Protein AF-A0A3A9USC2-F1 (afdb_monomer_lite)

Radius of gyration: 17.49 Å; chains: 1; bounding box: 39×26×47 Å

Structure (mmCIF, N/CA/C/O backbone):
data_AF-A0A3A9USC2-F1
#
_entry.id   AF-A0A3A9USC2-F1
#
loop_
_atom_site.group_PDB
_atom_site.id
_atom_site.type_symbol
_atom_site.label_atom_id
_atom_site.label_alt_id
_atom_site.label_comp_id
_atom_site.label_asym_id
_atom_site.label_entity_id
_atom_site.label_seq_id
_atom_site.pdbx_PDB_ins_code
_atom_site.Cartn_x
_atom_site.Cartn_y
_atom_site.Cartn_z
_atom_site.occupancy
_atom_site.B_iso_or_equiv
_atom_site.auth_seq_id
_atom_site.auth_comp_id
_atom_site.auth_asym_id
_atom_site.auth_atom_id
_atom_site.pdbx_PDB_model_num
ATOM 1 N N . MET A 1 1 ? -4.324 4.266 21.507 1.00 54.81 1 MET A N 1
ATOM 2 C CA . MET A 1 1 ? -5.109 3.180 20.879 1.00 54.81 1 MET A CA 1
ATOM 3 C C . MET A 1 1 ? -4.476 1.851 21.225 1.00 54.81 1 MET A C 1
ATOM 5 O O . MET A 1 1 ? -3.254 1.760 21.148 1.00 54.81 1 MET A O 1
ATOM 9 N N . LYS A 1 2 ? -5.272 0.848 21.622 1.00 59.47 2 LYS A N 1
ATOM 10 C CA . LYS A 1 2 ? -4.756 -0.523 21.727 1.00 59.47 2 LYS A CA 1
ATOM 11 C C . LYS A 1 2 ? -4.194 -0.922 20.358 1.00 59.47 2 LYS A C 1
ATOM 13 O O . LYS A 1 2 ? -4.846 -0.697 19.345 1.00 59.47 2 LYS A O 1
ATOM 18 N N . ASN A 1 3 ? -2.973 -1.447 20.366 1.00 80.06 3 ASN A N 1
ATOM 19 C CA . ASN A 1 3 ? -2.292 -2.069 19.232 1.00 80.06 3 ASN A CA 1
ATOM 20 C C . ASN A 1 3 ? -2.156 -1.189 17.977 1.00 80.06 3 ASN A C 1
ATOM 22 O O . ASN A 1 3 ? -2.593 -1.555 16.888 1.00 80.06 3 ASN A O 1
ATOM 26 N N . LYS A 1 4 ? -1.500 -0.030 18.115 1.00 84.50 4 LYS A N 1
ATOM 27 C CA . LYS A 1 4 ? -1.142 0.833 16.972 1.00 84.50 4 LYS A CA 1
ATOM 28 C C . LYS A 1 4 ? -0.421 0.057 15.859 1.00 84.50 4 LYS A C 1
ATOM 30 O O . LYS A 1 4 ? -0.662 0.318 14.687 1.00 84.50 4 LYS A O 1
ATOM 35 N N . GLU A 1 5 ? 0.428 -0.898 16.224 1.00 90.50 5 GLU A N 1
ATOM 36 C CA . GLU A 1 5 ? 1.169 -1.736 15.276 1.00 90.50 5 GLU A CA 1
ATOM 37 C C . GLU A 1 5 ? 0.251 -2.613 14.419 1.00 90.50 5 GLU A C 1
ATOM 39 O O . GLU A 1 5 ? 0.406 -2.613 13.203 1.00 90.50 5 GLU A O 1
ATOM 44 N N . ASP A 1 6 ? -0.762 -3.259 15.011 1.00 93.00 6 ASP A N 1
ATOM 45 C CA . ASP A 1 6 ? -1.746 -4.057 14.261 1.00 93.00 6 ASP A CA 1
ATOM 46 C C . ASP A 1 6 ? -2.528 -3.186 13.255 1.00 93.00 6 ASP A C 1
ATOM 48 O O . ASP A 1 6 ? -2.905 -3.646 12.179 1.00 93.00 6 ASP A O 1
ATOM 52 N N . ILE A 1 7 ? -2.770 -1.911 13.577 1.00 93.62 7 ILE A N 1
ATOM 53 C CA . ILE A 1 7 ? -3.457 -0.982 12.667 1.00 93.62 7 ILE A CA 1
ATOM 54 C C . ILE A 1 7 ? -2.532 -0.525 11.543 1.00 93.62 7 ILE A C 1
ATOM 56 O O . ILE A 1 7 ? -2.968 -0.453 10.399 1.00 93.62 7 ILE A O 1
ATOM 60 N N . ILE A 1 8 ? -1.260 -0.250 11.834 1.00 94.88 8 ILE A N 1
ATOM 61 C CA . ILE A 1 8 ? -0.264 0.050 10.796 1.00 94.88 8 ILE A CA 1
ATOM 62 C C . ILE A 1 8 ? -0.121 -1.146 9.847 1.00 94.88 8 ILE A C 1
ATOM 64 O O . ILE A 1 8 ? -0.112 -0.960 8.632 1.00 94.88 8 ILE A O 1
ATOM 68 N N . GLU A 1 9 ? -0.075 -2.369 10.378 1.00 94.06 9 GLU A N 1
ATOM 69 C CA . GLU A 1 9 ? -0.063 -3.589 9.568 1.00 94.06 9 GLU A CA 1
ATOM 70 C C . GLU A 1 9 ? -1.320 -3.672 8.692 1.00 94.06 9 GLU A C 1
ATOM 72 O O . GLU A 1 9 ? -1.213 -3.803 7.471 1.00 94.06 9 GLU A O 1
ATOM 77 N N . TYR A 1 10 ? -2.506 -3.493 9.279 1.00 95.69 10 TYR A N 1
ATOM 78 C CA . TYR A 1 10 ? -3.772 -3.487 8.548 1.00 95.69 10 TYR A CA 1
ATOM 79 C C . TYR A 1 10 ? -3.782 -2.451 7.412 1.00 95.69 10 TYR A C 1
ATOM 81 O O . TYR A 1 10 ? -4.149 -2.770 6.280 1.00 95.69 10 TYR A O 1
ATOM 89 N N . ILE A 1 11 ? -3.330 -1.223 7.686 1.00 96.69 11 ILE A N 1
ATOM 90 C CA . ILE A 1 11 ? -3.238 -0.139 6.700 1.00 96.69 11 ILE A CA 1
ATOM 91 C C . ILE A 1 11 ? -2.280 -0.512 5.568 1.00 96.69 11 ILE A C 1
ATOM 93 O O . ILE A 1 11 ? -2.590 -0.267 4.402 1.00 96.69 11 ILE A O 1
ATOM 97 N N . SER A 1 12 ? -1.140 -1.127 5.892 1.00 95.38 12 SER A N 1
ATOM 98 C CA . SER A 1 12 ? -0.136 -1.507 4.895 1.00 95.38 12 SER A CA 1
ATOM 99 C C . SER A 1 12 ? -0.654 -2.519 3.870 1.00 95.38 12 SER A C 1
ATOM 101 O O . SER A 1 12 ? -0.176 -2.540 2.736 1.00 95.38 12 SER A O 1
ATOM 103 N N . ILE A 1 13 ? -1.658 -3.313 4.255 1.00 94.44 13 ILE A N 1
ATOM 104 C CA . ILE A 1 13 ? -2.250 -4.366 3.429 1.00 94.44 13 ILE A CA 1
ATOM 105 C C . ILE A 1 13 ? -3.503 -3.858 2.707 1.00 94.44 13 ILE A C 1
ATOM 107 O O . ILE A 1 13 ? -3.639 -4.050 1.500 1.00 94.44 13 ILE A O 1
ATOM 111 N N . TYR A 1 14 ? -4.425 -3.213 3.428 1.00 96.19 14 TYR A N 1
ATOM 112 C CA . TYR A 1 14 ? -5.781 -2.947 2.930 1.00 96.19 14 TYR A CA 1
ATOM 113 C C . TYR A 1 14 ? -6.048 -1.488 2.553 1.00 96.19 14 TYR A C 1
ATOM 115 O O . TYR A 1 14 ? -7.061 -1.203 1.919 1.00 96.19 14 TYR A O 1
ATOM 123 N N . CYS A 1 15 ? -5.159 -0.560 2.910 1.00 96.00 15 CYS A N 1
ATOM 124 C CA . CYS A 1 15 ? -5.372 0.876 2.714 1.00 96.00 15 CYS A CA 1
ATOM 125 C C . CYS A 1 15 ? -4.343 1.503 1.762 1.00 96.00 15 CYS A C 1
ATOM 127 O O . CYS A 1 15 ? -4.109 2.709 1.806 1.00 96.00 15 CYS A O 1
ATOM 129 N N . THR A 1 16 ? -3.750 0.716 0.858 1.00 93.56 16 THR A N 1
ATOM 130 C CA . THR A 1 16 ? -2.749 1.203 -0.113 1.00 93.56 16 THR A CA 1
ATOM 131 C C . THR A 1 16 ? -3.307 2.240 -1.098 1.00 93.56 16 THR A C 1
ATOM 133 O O . THR A 1 16 ? -2.541 2.978 -1.712 1.00 93.56 16 THR A O 1
ATOM 136 N N . ALA A 1 17 ? -4.634 2.372 -1.211 1.00 95.50 17 ALA A N 1
ATOM 137 C CA . ALA A 1 17 ? -5.284 3.448 -1.962 1.00 95.50 17 ALA A CA 1
ATOM 138 C C . ALA A 1 17 ? -4.920 4.857 -1.446 1.00 95.50 17 ALA A C 1
ATOM 140 O O . ALA A 1 17 ? -4.869 5.793 -2.242 1.00 95.50 17 ALA A O 1
ATOM 141 N N . PHE A 1 18 ? -4.608 4.987 -0.150 1.00 97.31 18 PHE A N 1
ATOM 142 C CA . PHE A 1 18 ? -4.182 6.237 0.493 1.00 97.31 18 PHE A CA 1
ATOM 143 C C . PHE A 1 18 ? -2.682 6.522 0.342 1.00 97.31 18 PHE A C 1
ATOM 145 O O . PHE A 1 18 ? -2.180 7.523 0.861 1.00 97.31 18 PHE A O 1
ATOM 152 N N . TYR A 1 19 ? -1.932 5.654 -0.343 1.00 97.44 19 TYR A N 1
ATOM 153 C CA . TYR A 1 19 ? -0.535 5.941 -0.653 1.00 97.44 19 TYR A CA 1
ATOM 154 C C . TYR A 1 19 ? -0.456 7.135 -1.607 1.00 97.44 19 TYR A C 1
ATOM 156 O O . TYR A 1 19 ? -1.271 7.272 -2.523 1.00 97.44 19 TYR A O 1
ATOM 164 N N . ASN A 1 20 ? 0.528 8.005 -1.402 1.00 97.44 20 ASN A N 1
ATOM 165 C CA . ASN A 1 20 ? 0.762 9.121 -2.312 1.00 97.44 20 ASN A CA 1
ATOM 166 C C . ASN A 1 20 ? 1.370 8.622 -3.638 1.00 97.44 20 ASN A C 1
ATOM 168 O O . ASN A 1 20 ? 1.730 7.451 -3.788 1.00 97.44 20 ASN A O 1
ATOM 172 N N . GLU A 1 21 ? 1.488 9.503 -4.628 1.00 97.62 21 GLU A N 1
ATOM 173 C CA . GLU A 1 21 ? 1.939 9.099 -5.964 1.00 97.62 21 GLU A CA 1
ATOM 174 C C . GLU A 1 21 ? 3.378 8.562 -5.991 1.00 97.62 21 GLU A C 1
ATOM 176 O O . GLU A 1 21 ? 3.667 7.618 -6.735 1.00 97.62 21 GLU A O 1
ATOM 181 N N . VAL A 1 22 ? 4.265 9.084 -5.136 1.00 98.06 22 VAL A N 1
ATOM 182 C CA . VAL A 1 22 ? 5.652 8.606 -5.023 1.00 98.06 22 VAL A CA 1
ATOM 183 C C . VAL A 1 22 ? 5.689 7.215 -4.386 1.00 98.06 22 VAL A C 1
ATOM 185 O O . VAL A 1 22 ? 6.367 6.322 -4.893 1.00 98.06 22 VAL A O 1
ATOM 188 N N . GLU A 1 23 ? 4.902 6.979 -3.337 1.00 98.19 23 GLU A N 1
ATOM 189 C CA . GLU A 1 23 ? 4.750 5.670 -2.692 1.00 98.19 23 GLU A CA 1
ATOM 190 C C . GLU A 1 23 ? 4.132 4.637 -3.644 1.00 98.19 23 GLU A C 1
ATOM 192 O O . GLU A 1 23 ? 4.626 3.513 -3.754 1.00 98.19 23 GLU A O 1
ATOM 197 N N . LYS A 1 24 ? 3.097 5.011 -4.409 1.00 97.50 24 LYS A N 1
ATOM 198 C CA . LYS A 1 24 ? 2.519 4.145 -5.449 1.00 97.50 24 LYS A CA 1
ATOM 199 C C . LYS A 1 24 ? 3.554 3.796 -6.520 1.00 97.50 24 LYS A C 1
ATOM 201 O O . LYS A 1 24 ? 3.622 2.646 -6.957 1.00 97.50 24 LYS A O 1
ATOM 206 N N . LYS A 1 25 ? 4.378 4.762 -6.940 1.00 98.12 25 LYS A N 1
ATOM 207 C CA . LYS A 1 25 ? 5.474 4.545 -7.898 1.00 98.12 25 LYS A CA 1
ATOM 208 C C . LYS A 1 25 ? 6.566 3.644 -7.315 1.00 98.12 25 LYS A C 1
ATOM 210 O O . LYS A 1 25 ? 7.052 2.772 -8.030 1.00 98.12 25 LYS A O 1
ATOM 215 N N . ALA A 1 26 ? 6.885 3.771 -6.028 1.00 98.38 26 ALA A N 1
ATOM 216 C CA . ALA A 1 26 ? 7.793 2.867 -5.324 1.00 98.38 26 ALA A CA 1
ATOM 217 C C . ALA A 1 26 ? 7.263 1.434 -5.258 1.00 98.38 26 ALA A C 1
ATOM 219 O O . ALA A 1 26 ? 7.994 0.497 -5.574 1.00 98.38 26 ALA A O 1
ATOM 220 N N . MET A 1 27 ? 5.978 1.253 -4.961 1.00 97.06 27 MET A N 1
ATOM 221 C CA . MET A 1 27 ? 5.355 -0.069 -4.980 1.00 97.06 27 MET A CA 1
ATOM 222 C C . MET A 1 27 ? 5.420 -0.706 -6.379 1.00 97.06 27 MET A C 1
ATOM 224 O O . MET A 1 27 ? 5.792 -1.874 -6.504 1.00 97.06 27 MET A O 1
ATOM 228 N N . ARG A 1 28 ? 5.128 0.060 -7.441 1.00 97.56 28 ARG A N 1
ATOM 229 C CA . ARG A 1 28 ? 5.258 -0.409 -8.834 1.00 97.56 28 ARG A CA 1
ATOM 230 C C . ARG A 1 28 ? 6.700 -0.757 -9.201 1.00 97.56 28 ARG A C 1
ATOM 232 O O . ARG A 1 28 ? 6.930 -1.838 -9.736 1.00 97.56 28 ARG A O 1
ATOM 239 N N . HIS A 1 29 ? 7.664 0.097 -8.852 1.00 98.44 29 HIS A N 1
ATOM 240 C CA . HIS A 1 29 ? 9.085 -0.179 -9.073 1.00 98.44 29 HIS A CA 1
ATOM 241 C C . HIS A 1 29 ? 9.511 -1.470 -8.370 1.00 98.44 29 HIS A C 1
ATOM 243 O O . HIS A 1 29 ? 10.132 -2.325 -8.996 1.00 98.44 29 HIS A O 1
ATOM 249 N N . HIS A 1 30 ? 9.129 -1.664 -7.104 1.00 98.00 30 HIS A N 1
ATOM 250 C CA . HIS A 1 30 ? 9.438 -2.901 -6.394 1.00 98.00 30 HIS A CA 1
ATOM 251 C C . HIS A 1 30 ? 8.865 -4.122 -7.124 1.00 98.00 30 HIS A C 1
ATOM 253 O O . HIS A 1 30 ? 9.597 -5.074 -7.384 1.00 98.00 30 HIS A O 1
ATOM 259 N N . VAL A 1 31 ? 7.588 -4.077 -7.524 1.00 97.12 31 VAL A N 1
ATOM 260 C CA . VAL A 1 31 ? 6.955 -5.149 -8.307 1.00 97.12 31 VAL A CA 1
ATOM 261 C C . VAL A 1 31 ? 7.712 -5.417 -9.609 1.00 97.12 31 VAL A C 1
ATOM 263 O O . VAL A 1 31 ? 7.934 -6.583 -9.935 1.00 97.12 31 VAL A O 1
ATOM 266 N N . ALA A 1 32 ? 8.164 -4.380 -10.316 1.00 98.06 32 ALA A N 1
ATOM 267 C CA . ALA A 1 32 ? 8.976 -4.541 -11.516 1.00 98.06 32 ALA A CA 1
ATOM 268 C C . ALA A 1 32 ? 10.276 -5.302 -11.232 1.00 98.06 32 ALA A C 1
ATOM 270 O O . ALA A 1 32 ? 10.589 -6.265 -11.933 1.00 98.06 32 ALA A O 1
ATOM 271 N N . GLN A 1 33 ? 10.984 -4.935 -10.164 1.00 98.12 33 GLN A N 1
ATOM 272 C CA . GLN A 1 33 ? 12.234 -5.580 -9.764 1.00 98.12 33 GLN A CA 1
ATOM 273 C C . GLN A 1 33 ? 12.044 -7.051 -9.362 1.00 98.12 33 GLN A C 1
ATOM 275 O O . GLN A 1 33 ? 12.819 -7.903 -9.784 1.00 98.12 33 GLN A O 1
ATOM 280 N N . VAL A 1 34 ? 11.009 -7.382 -8.579 1.00 97.62 34 VAL A N 1
ATOM 281 C CA . VAL A 1 34 ? 10.837 -8.757 -8.070 1.00 97.62 34 VAL A CA 1
ATOM 282 C C . VAL A 1 34 ? 10.038 -9.680 -8.988 1.00 97.62 34 VAL A C 1
ATOM 284 O O . VAL A 1 34 ? 10.316 -10.876 -9.032 1.00 97.62 34 VAL A O 1
ATOM 287 N N . LYS A 1 35 ? 9.033 -9.169 -9.709 1.00 96.25 35 LYS A N 1
ATOM 288 C CA . LYS A 1 35 ? 8.122 -10.000 -10.516 1.00 96.25 35 LYS A CA 1
ATOM 289 C C . LYS A 1 35 ? 8.429 -9.960 -12.005 1.00 96.25 35 LYS A C 1
ATOM 291 O O . LYS A 1 35 ? 8.158 -10.949 -12.681 1.00 96.25 35 LYS A O 1
ATOM 296 N N . PHE A 1 36 ? 8.941 -8.844 -12.526 1.00 97.56 36 PHE A N 1
ATOM 297 C CA . PHE A 1 36 ? 9.056 -8.645 -13.974 1.00 97.56 36 PHE A CA 1
ATOM 298 C C . PHE A 1 36 ? 10.483 -8.847 -14.476 1.00 97.56 36 PHE A C 1
ATOM 300 O O . PHE A 1 36 ? 10.683 -9.571 -15.451 1.00 97.56 36 PHE A O 1
ATOM 307 N N . LEU A 1 37 ? 11.472 -8.290 -13.772 1.00 97.44 37 LEU A N 1
ATOM 308 C CA . LEU A 1 37 ? 12.887 -8.384 -14.130 1.00 97.44 37 LEU A CA 1
ATOM 309 C C . LEU A 1 37 ? 13.358 -9.818 -14.438 1.00 97.44 37 LEU A C 1
ATOM 311 O O . LEU A 1 37 ? 13.996 -9.993 -15.475 1.00 97.44 37 LEU A O 1
ATOM 315 N N . PRO A 1 38 ? 13.002 -10.864 -13.656 1.00 97.75 38 PRO A N 1
ATOM 316 C CA . PRO A 1 38 ? 13.474 -12.228 -13.927 1.00 97.75 38 PRO A CA 1
ATOM 317 C C . PRO A 1 38 ? 13.038 -12.803 -15.285 1.00 97.75 38 PRO A C 1
ATOM 319 O O . PRO A 1 38 ? 13.627 -13.772 -15.765 1.00 97.75 38 PRO A O 1
ATOM 322 N N . TYR A 1 39 ? 12.004 -12.226 -15.905 1.00 96.50 39 TYR A N 1
ATOM 323 C CA . TYR A 1 39 ? 11.450 -12.676 -17.184 1.00 96.50 39 TYR A CA 1
ATOM 324 C C . TYR A 1 39 ? 11.514 -11.602 -18.273 1.00 96.50 39 TYR A C 1
ATOM 326 O O . TYR A 1 39 ? 11.005 -11.842 -19.371 1.00 96.50 39 TYR A O 1
ATOM 334 N N . LYS A 1 40 ? 12.126 -10.441 -17.989 1.00 93.75 40 LYS A N 1
ATOM 335 C CA . LYS A 1 40 ? 12.143 -9.273 -18.878 1.00 93.75 40 LYS A CA 1
ATOM 336 C C . LYS A 1 40 ? 12.618 -9.636 -20.285 1.00 93.75 40 LYS A C 1
ATOM 338 O O . LYS A 1 40 ? 12.008 -9.200 -21.249 1.00 93.75 40 LYS A O 1
ATOM 343 N N . ASP A 1 41 ? 13.635 -10.484 -20.399 1.00 94.75 41 ASP A N 1
ATOM 344 C CA . ASP A 1 41 ? 14.249 -10.833 -21.689 1.00 94.75 41 ASP A CA 1
ATOM 345 C C . ASP A 1 41 ? 13.648 -12.095 -22.334 1.00 94.75 41 ASP A C 1
ATOM 347 O O . ASP A 1 41 ? 14.093 -12.536 -23.389 1.00 94.75 41 ASP A O 1
ATOM 351 N N . ARG A 1 42 ? 12.652 -12.717 -21.687 1.00 95.94 42 ARG A N 1
ATOM 352 C CA . ARG A 1 42 ? 12.041 -13.985 -22.130 1.00 95.94 42 ARG A CA 1
ATOM 353 C C . ARG A 1 42 ? 10.590 -13.829 -22.566 1.00 95.94 42 ARG A C 1
ATOM 355 O O . ARG A 1 42 ? 10.092 -14.646 -23.333 1.00 95.94 42 ARG A O 1
ATOM 362 N N . VAL A 1 43 ? 9.896 -12.826 -22.033 1.00 97.19 43 VAL A N 1
ATOM 363 C CA . VAL A 1 43 ? 8.466 -12.608 -22.252 1.00 97.19 43 VAL A CA 1
ATOM 364 C C . VAL A 1 43 ? 8.244 -11.138 -22.577 1.00 97.19 43 VAL A C 1
ATOM 366 O O . VAL A 1 43 ? 8.363 -10.296 -21.694 1.00 97.19 43 VAL A O 1
ATOM 369 N N . GLU A 1 44 ? 7.840 -10.839 -23.812 1.00 97.44 44 GLU A N 1
ATOM 370 C CA . GLU A 1 44 ? 7.620 -9.467 -24.309 1.00 97.44 44 GLU A CA 1
ATOM 371 C C . GLU A 1 44 ? 6.682 -8.650 -23.406 1.00 97.44 44 GLU A C 1
ATOM 373 O O . GLU A 1 44 ? 6.978 -7.518 -23.027 1.00 97.44 44 GLU A O 1
ATOM 378 N N . LYS A 1 45 ? 5.571 -9.255 -22.961 1.00 96.75 45 LYS A N 1
ATOM 379 C CA . LYS A 1 45 ? 4.648 -8.611 -22.008 1.00 96.75 45 LYS A CA 1
ATOM 380 C C . LYS A 1 45 ? 5.344 -8.205 -20.707 1.00 96.75 45 LYS A C 1
ATOM 382 O O . LYS A 1 45 ? 4.965 -7.205 -20.101 1.00 96.75 45 LYS A O 1
ATOM 387 N N . MET A 1 46 ? 6.345 -8.973 -20.279 1.00 96.94 46 MET A N 1
ATOM 388 C CA . MET A 1 46 ? 7.120 -8.676 -19.082 1.00 96.94 46 MET A CA 1
ATOM 389 C C . MET A 1 46 ? 8.185 -7.609 -19.331 1.00 96.94 46 MET A C 1
ATO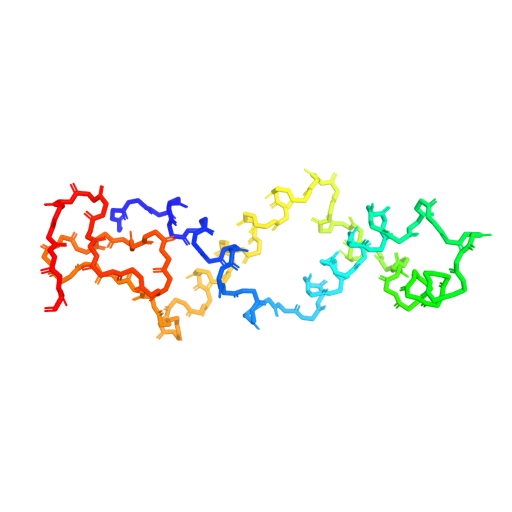M 391 O O . MET A 1 46 ? 8.422 -6.795 -18.444 1.00 96.94 46 MET A O 1
ATOM 395 N N . THR A 1 47 ? 8.762 -7.553 -20.535 1.00 97.56 47 THR A N 1
ATOM 396 C CA . THR A 1 47 ? 9.601 -6.432 -20.984 1.00 97.56 47 THR A CA 1
ATOM 397 C C . THR A 1 47 ? 8.839 -5.116 -20.866 1.00 97.56 47 THR A C 1
ATOM 399 O O . THR A 1 47 ? 9.281 -4.210 -20.161 1.00 97.56 47 THR A O 1
ATOM 402 N N . ILE A 1 48 ? 7.642 -5.061 -21.460 1.00 97.69 48 ILE A N 1
ATOM 403 C CA . ILE A 1 48 ? 6.774 -3.877 -21.464 1.00 97.69 48 ILE A CA 1
ATOM 404 C C . ILE A 1 48 ? 6.387 -3.481 -20.033 1.00 97.69 48 ILE A C 1
ATOM 406 O O . ILE A 1 48 ? 6.478 -2.311 -19.659 1.00 97.69 48 ILE A O 1
ATOM 410 N N . ALA A 1 49 ? 5.968 -4.449 -19.209 1.00 97.44 49 ALA A N 1
ATOM 411 C CA . ALA A 1 49 ? 5.592 -4.185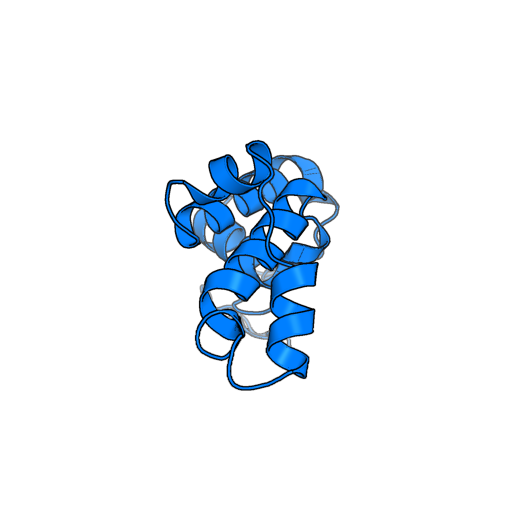 -17.822 1.00 97.44 49 ALA A CA 1
ATOM 412 C C . ALA A 1 49 ? 6.778 -3.678 -16.985 1.00 97.44 49 ALA A C 1
ATOM 414 O O . ALA A 1 49 ? 6.621 -2.729 -16.217 1.00 97.44 49 ALA A O 1
ATOM 415 N N . TYR A 1 50 ? 7.965 -4.272 -17.154 1.00 98.19 50 TYR A N 1
ATOM 416 C CA . TYR A 1 50 ? 9.177 -3.823 -16.476 1.00 98.19 50 TYR A CA 1
ATOM 417 C C . TYR A 1 50 ? 9.539 -2.393 -16.871 1.00 98.19 50 TYR A C 1
ATOM 419 O O . TYR A 1 50 ? 9.793 -1.576 -15.998 1.00 98.19 50 TYR A O 1
ATOM 427 N N . GLU A 1 51 ? 9.543 -2.065 -18.161 1.00 97.12 51 GLU A N 1
ATOM 428 C CA . GLU A 1 51 ? 9.936 -0.734 -18.639 1.00 97.12 51 GLU A CA 1
ATOM 429 C C . GLU A 1 51 ? 8.963 0.361 -18.211 1.00 97.12 51 GLU A C 1
ATOM 431 O O . GLU A 1 51 ? 9.390 1.468 -17.892 1.00 97.12 51 GLU A O 1
ATOM 436 N N . ARG A 1 52 ? 7.669 0.040 -18.124 1.00 96.94 52 ARG A N 1
ATOM 437 C CA . ARG A 1 52 ? 6.654 0.957 -17.599 1.00 96.94 52 ARG A CA 1
ATOM 438 C C . ARG A 1 52 ? 6.829 1.237 -16.104 1.00 96.94 52 ARG A C 1
ATOM 440 O O . ARG A 1 52 ? 6.679 2.378 -15.673 1.00 96.94 52 ARG A O 1
ATOM 447 N N . ASP A 1 53 ? 7.073 0.195 -15.311 1.00 97.62 53 ASP A N 1
ATOM 448 C CA . ASP A 1 53 ? 6.976 0.276 -13.849 1.00 97.62 53 ASP A CA 1
ATOM 449 C C . ASP A 1 53 ? 8.342 0.467 -13.161 1.00 97.62 53 ASP A C 1
ATOM 451 O O . ASP A 1 53 ? 8.399 0.927 -12.017 1.00 97.62 53 ASP A O 1
ATOM 455 N N . ASN A 1 54 ? 9.454 0.182 -13.847 1.00 97.62 54 ASN A N 1
ATOM 456 C CA . ASN A 1 54 ? 10.802 0.412 -13.340 1.00 97.62 54 ASN A CA 1
ATOM 457 C C . ASN A 1 54 ? 11.149 1.909 -13.307 1.00 97.62 54 ASN A C 1
ATOM 459 O O . ASN A 1 54 ? 11.375 2.548 -14.329 1.00 97.62 54 ASN A O 1
ATOM 463 N N . SER A 1 55 ? 11.254 2.456 -12.100 1.00 97.31 55 SER A N 1
ATOM 464 C CA . SER A 1 55 ? 11.675 3.841 -11.864 1.00 97.31 55 SER A CA 1
ATOM 465 C C . SER A 1 55 ? 13.190 4.015 -11.660 1.00 97.31 55 SER A C 1
ATOM 467 O O . SER A 1 55 ? 13.787 3.263 -10.896 1.00 97.31 55 SER A O 1
ATOM 469 N N . SER A 1 56 ? 13.768 5.077 -12.236 1.00 97.12 56 SER A N 1
ATOM 470 C CA . SER A 1 56 ? 15.118 5.598 -11.912 1.00 97.12 56 SER A CA 1
ATOM 471 C C . SER A 1 56 ? 15.088 6.862 -11.035 1.00 97.12 56 SER A C 1
ATOM 473 O O . SER A 1 56 ? 16.107 7.513 -10.826 1.00 97.12 56 SER A O 1
ATOM 475 N N . ASP A 1 57 ? 13.904 7.242 -10.559 1.00 97.81 57 ASP A N 1
ATOM 476 C CA . ASP A 1 57 ? 13.665 8.428 -9.734 1.00 97.81 57 ASP A CA 1
ATOM 477 C C . ASP A 1 57 ? 14.311 8.292 -8.336 1.00 97.81 57 ASP A C 1
ATOM 479 O O . ASP A 1 57 ? 13.967 7.353 -7.608 1.00 97.81 57 ASP A O 1
ATOM 483 N N . PRO A 1 58 ? 15.211 9.209 -7.926 1.00 98.00 58 PRO A N 1
ATOM 484 C CA . PRO A 1 58 ? 15.896 9.129 -6.638 1.00 98.00 58 PRO A CA 1
ATOM 485 C C . PRO A 1 58 ? 14.957 9.110 -5.430 1.00 98.00 58 PRO A C 1
ATOM 487 O O . PRO A 1 58 ? 15.271 8.455 -4.435 1.00 98.00 58 PRO A O 1
ATOM 490 N N . GLU A 1 59 ? 13.808 9.791 -5.491 1.00 97.81 59 GLU A N 1
ATOM 491 C CA . GLU A 1 59 ? 12.855 9.811 -4.376 1.00 97.81 59 GLU A CA 1
ATOM 492 C C . GLU A 1 59 ? 12.211 8.439 -4.188 1.00 97.81 59 GLU A C 1
ATOM 494 O O . GLU A 1 59 ? 12.142 7.922 -3.072 1.00 97.81 59 GLU A O 1
ATOM 499 N N . VAL A 1 60 ? 11.838 7.801 -5.298 1.00 98.25 60 VAL A N 1
ATOM 500 C CA . VAL A 1 60 ? 11.300 6.437 -5.311 1.00 98.25 60 VAL A CA 1
ATOM 501 C C . VAL A 1 60 ? 12.314 5.440 -4.756 1.00 98.25 60 VAL A C 1
ATOM 503 O O . VAL A 1 60 ? 11.979 4.631 -3.890 1.00 98.25 60 VAL A O 1
ATOM 506 N N . LEU A 1 61 ? 13.564 5.510 -5.218 1.00 98.19 61 LEU A N 1
ATOM 507 C CA . LEU A 1 61 ? 14.624 4.611 -4.757 1.00 98.19 61 LEU A CA 1
ATOM 508 C C . LEU A 1 61 ? 14.936 4.831 -3.269 1.00 98.19 61 LEU A C 1
ATOM 510 O O . LEU A 1 61 ? 15.139 3.871 -2.524 1.00 98.19 61 LEU A O 1
ATOM 514 N N . LYS A 1 62 ? 14.900 6.085 -2.800 1.00 98.31 62 LYS A N 1
ATOM 515 C CA . LYS A 1 62 ? 15.098 6.436 -1.388 1.00 98.31 62 LYS A CA 1
ATOM 516 C C . LYS A 1 62 ? 14.025 5.834 -0.481 1.00 98.31 62 LYS A C 1
ATOM 518 O O . LYS A 1 62 ? 14.368 5.423 0.627 1.00 98.31 62 LYS A O 1
ATOM 523 N N . LEU A 1 63 ? 12.767 5.754 -0.924 1.00 98.25 63 LEU A N 1
ATOM 524 C CA . LEU A 1 63 ? 11.691 5.116 -0.151 1.00 98.25 63 LEU A CA 1
ATOM 525 C C . LEU A 1 63 ? 11.935 3.616 0.070 1.00 98.25 63 LEU A C 1
ATOM 527 O O . LEU A 1 63 ? 11.555 3.080 1.107 1.00 98.25 63 LEU A O 1
ATOM 531 N N . LEU A 1 64 ? 12.605 2.949 -0.873 1.00 98.19 64 LEU A N 1
ATOM 532 C CA . LEU A 1 64 ? 12.864 1.506 -0.840 1.00 98.19 64 LEU A CA 1
ATOM 533 C C . LEU A 1 64 ? 14.236 1.134 -0.259 1.00 98.19 64 LEU A C 1
ATOM 535 O O . LEU A 1 64 ? 14.536 -0.052 -0.133 1.00 98.19 64 LEU A O 1
ATOM 539 N N . LYS A 1 65 ? 15.066 2.117 0.123 1.00 97.50 65 LYS A N 1
ATOM 540 C CA . LYS A 1 65 ? 16.467 1.909 0.544 1.00 97.50 65 LYS A CA 1
ATOM 541 C C . LYS A 1 65 ? 16.645 0.915 1.702 1.00 97.50 65 LYS A C 1
ATOM 543 O O . LYS A 1 65 ? 17.667 0.248 1.781 1.00 97.50 65 LYS A O 1
ATOM 548 N N . ASN A 1 66 ? 15.652 0.827 2.590 1.00 97.50 66 ASN A N 1
ATOM 549 C CA . ASN A 1 66 ? 15.657 -0.051 3.765 1.00 97.50 66 ASN A CA 1
ATOM 550 C C . ASN A 1 66 ? 14.841 -1.340 3.535 1.00 97.50 66 ASN A C 1
ATOM 552 O O . ASN A 1 66 ? 14.535 -2.062 4.480 1.00 97.50 66 ASN A O 1
ATOM 556 N N . GLY A 1 67 ? 14.459 -1.621 2.287 1.00 96.81 67 GLY A N 1
ATOM 557 C CA . GLY A 1 67 ? 13.634 -2.764 1.916 1.00 96.81 67 GLY A CA 1
ATOM 558 C C . GLY A 1 67 ? 12.128 -2.489 1.955 1.00 96.81 67 GLY A C 1
ATOM 559 O O . GLY A 1 67 ? 11.644 -1.491 2.492 1.00 96.81 67 GLY A O 1
ATOM 560 N N . ILE A 1 68 ? 11.373 -3.416 1.358 1.00 95.69 68 ILE A N 1
ATOM 561 C CA . ILE A 1 68 ? 9.931 -3.263 1.122 1.00 95.69 68 ILE A CA 1
ATOM 562 C C . ILE A 1 68 ? 9.097 -3.270 2.413 1.00 95.69 68 ILE A C 1
ATOM 564 O O . ILE A 1 68 ? 8.093 -2.571 2.504 1.00 95.69 68 ILE A O 1
ATOM 568 N N . GLN A 1 69 ? 9.525 -4.021 3.432 1.00 94.75 69 GLN A N 1
ATOM 569 C CA . GLN A 1 69 ? 8.825 -4.092 4.719 1.00 94.75 69 GLN A CA 1
ATOM 570 C C . GLN A 1 69 ? 8.857 -2.741 5.443 1.00 94.75 69 GLN A C 1
ATOM 572 O O . GLN A 1 69 ? 7.823 -2.240 5.883 1.00 94.75 69 GLN A O 1
ATOM 577 N N . GLU A 1 70 ? 10.035 -2.118 5.504 1.00 96.38 70 GLU A N 1
ATOM 578 C CA . GLU A 1 70 ? 10.217 -0.808 6.127 1.00 96.38 70 GLU A CA 1
ATOM 579 C C . GLU A 1 70 ? 9.500 0.292 5.330 1.00 96.38 70 GLU A C 1
ATOM 581 O O . GLU A 1 70 ? 8.892 1.187 5.915 1.00 96.38 70 GLU A O 1
ATOM 586 N N . PHE A 1 71 ? 9.483 0.195 3.995 1.00 97.62 71 PHE A N 1
ATOM 587 C CA . PHE A 1 71 ? 8.656 1.055 3.145 1.00 97.62 71 PHE A CA 1
ATOM 588 C C . PHE A 1 71 ? 7.171 0.980 3.528 1.00 97.62 71 PHE A C 1
ATOM 590 O O . PHE A 1 71 ? 6.562 2.011 3.816 1.00 97.62 71 PHE A O 1
ATOM 597 N N . HIS A 1 72 ? 6.597 -0.226 3.582 1.00 96.19 72 HIS A N 1
ATOM 598 C CA . HIS A 1 72 ? 5.184 -0.418 3.911 1.00 96.19 72 HIS A CA 1
ATOM 599 C C . HIS A 1 72 ? 4.836 0.112 5.299 1.00 96.19 72 HIS A C 1
ATOM 601 O O . HIS A 1 72 ? 3.813 0.777 5.458 1.00 96.19 72 HIS A O 1
ATOM 607 N N . LYS A 1 73 ? 5.703 -0.131 6.287 1.00 95.88 73 LYS A N 1
ATOM 608 C CA . LYS A 1 73 ? 5.538 0.383 7.649 1.00 95.88 73 LYS A CA 1
ATOM 609 C C . LYS A 1 73 ? 5.522 1.911 7.678 1.00 95.88 73 LYS A C 1
ATOM 611 O O . LYS A 1 73 ? 4.642 2.492 8.308 1.00 95.88 73 LYS A O 1
ATOM 616 N N . ASN A 1 74 ? 6.455 2.560 6.982 1.00 97.38 74 ASN A N 1
ATOM 617 C CA . ASN A 1 74 ? 6.558 4.019 6.956 1.00 97.38 74 ASN A CA 1
ATOM 618 C C . ASN A 1 74 ? 5.392 4.671 6.201 1.00 97.38 74 ASN A C 1
ATOM 620 O O . ASN A 1 74 ? 4.780 5.603 6.723 1.00 97.38 74 ASN A O 1
ATOM 624 N N . ALA A 1 75 ? 5.024 4.139 5.033 1.00 98.00 75 ALA A N 1
ATOM 625 C CA . ALA A 1 75 ? 3.867 4.613 4.274 1.00 98.00 75 ALA A CA 1
ATOM 626 C C . ALA A 1 75 ? 2.562 4.419 5.066 1.00 98.00 75 ALA A C 1
ATOM 628 O O . ALA A 1 75 ? 1.740 5.328 5.161 1.00 98.00 75 ALA A O 1
ATOM 629 N N . ALA A 1 76 ? 2.385 3.266 5.717 1.00 97.56 76 ALA A N 1
ATOM 630 C CA . ALA A 1 76 ? 1.217 3.014 6.554 1.00 97.56 76 ALA A CA 1
ATOM 631 C C . ALA A 1 76 ? 1.179 3.895 7.812 1.00 97.56 76 ALA A C 1
ATOM 633 O O . ALA A 1 76 ? 0.108 4.360 8.193 1.00 97.56 76 ALA A O 1
ATOM 634 N N . ALA A 1 77 ? 2.324 4.178 8.437 1.00 97.12 77 ALA A N 1
ATOM 635 C CA . ALA A 1 77 ? 2.402 5.117 9.553 1.00 97.12 77 ALA A CA 1
ATOM 636 C C . ALA A 1 77 ? 2.040 6.548 9.123 1.00 97.12 77 ALA A C 1
ATOM 638 O O . ALA A 1 77 ? 1.338 7.239 9.861 1.00 97.12 77 ALA A O 1
ATOM 639 N N . ARG A 1 78 ? 2.463 6.979 7.925 1.00 97.81 78 ARG A N 1
ATOM 640 C CA . ARG A 1 78 ? 2.034 8.254 7.332 1.00 97.81 78 ARG A CA 1
ATOM 641 C C . ARG A 1 78 ? 0.520 8.280 7.139 1.00 97.81 78 ARG A C 1
ATOM 643 O O . ARG A 1 78 ? -0.132 9.171 7.669 1.00 97.81 78 ARG A O 1
ATOM 650 N N . VAL A 1 79 ? -0.044 7.276 6.460 1.00 98.00 79 VAL A N 1
ATOM 651 C CA . VAL A 1 79 ? -1.498 7.161 6.242 1.00 98.00 79 VAL A CA 1
ATOM 652 C C . VAL A 1 79 ? -2.261 7.168 7.565 1.00 98.00 79 VAL A C 1
ATOM 654 O O . VAL A 1 79 ? -3.264 7.863 7.687 1.00 98.00 79 VAL A O 1
ATOM 657 N N . PHE A 1 80 ? -1.770 6.450 8.576 1.00 95.81 80 PHE A N 1
ATOM 658 C CA . PHE A 1 80 ? -2.349 6.479 9.913 1.00 95.81 80 PHE A CA 1
ATOM 659 C C . PHE A 1 80 ? -2.358 7.890 10.506 1.00 95.81 80 PHE A C 1
ATOM 661 O O . PHE A 1 80 ? -3.334 8.262 11.131 1.00 95.81 80 PHE A O 1
ATOM 668 N N . ASN A 1 81 ? -1.295 8.678 10.350 1.00 96.12 81 ASN A N 1
ATOM 669 C CA . ASN A 1 81 ? -1.237 10.015 10.943 1.00 96.12 81 ASN A CA 1
ATOM 670 C C . ASN A 1 81 ? -2.061 11.049 10.159 1.00 96.12 81 ASN A C 1
ATOM 672 O O . ASN A 1 81 ? -2.648 11.938 10.767 1.00 96.12 81 ASN A O 1
ATOM 676 N N . GLU A 1 82 ? -2.088 10.950 8.830 1.00 97.38 82 GLU A N 1
ATOM 677 C CA . GLU A 1 82 ? -2.673 11.970 7.948 1.00 97.38 82 GLU A CA 1
ATOM 678 C C . GLU A 1 82 ? -4.141 11.700 7.607 1.00 97.38 82 GLU A C 1
ATOM 680 O O . GLU A 1 82 ? -4.922 12.638 7.495 1.00 97.38 82 GLU A O 1
ATOM 685 N N . HIS A 1 83 ? -4.528 10.428 7.486 1.00 96.44 83 HIS A N 1
ATOM 686 C CA . HIS A 1 83 ? -5.826 10.025 6.943 1.00 96.44 83 HIS A CA 1
ATOM 687 C C . HIS A 1 83 ? -6.667 9.200 7.920 1.00 96.44 83 HIS A C 1
ATOM 689 O O . HIS A 1 83 ? -7.675 8.639 7.508 1.00 96.44 83 HIS A O 1
ATOM 695 N N . PHE A 1 84 ? -6.297 9.104 9.207 1.00 93.38 84 PHE A N 1
ATOM 696 C CA . PHE A 1 84 ? -6.956 8.200 10.168 1.00 93.38 84 PHE A CA 1
ATOM 697 C C . PHE A 1 84 ? -8.488 8.250 10.124 1.00 93.38 84 PHE A C 1
ATOM 699 O O . PHE A 1 84 ? -9.145 7.214 10.088 1.00 93.38 84 PHE A O 1
ATOM 706 N N . ASN A 1 85 ? -9.042 9.465 10.107 1.00 93.88 85 ASN A N 1
ATOM 707 C CA . ASN A 1 85 ? -10.483 9.709 10.167 1.00 93.88 85 ASN A CA 1
ATOM 708 C C . ASN A 1 85 ? -11.207 9.396 8.846 1.00 93.88 85 ASN A C 1
ATOM 710 O O . ASN A 1 85 ? -12.429 9.297 8.832 1.00 93.88 85 ASN A O 1
ATOM 714 N N . GLU A 1 86 ? -10.470 9.248 7.746 1.00 96.25 86 GLU A N 1
ATOM 715 C CA . GLU A 1 86 ? -10.993 8.874 6.428 1.00 96.25 86 GLU A CA 1
ATOM 716 C C . GLU A 1 86 ? -10.992 7.348 6.227 1.00 96.25 86 GLU A C 1
ATOM 718 O O . GLU A 1 86 ? -11.612 6.834 5.293 1.00 96.25 86 GLU A O 1
ATOM 723 N N . LEU A 1 87 ? -10.297 6.599 7.092 1.00 94.69 87 LEU A N 1
ATOM 724 C CA . LEU A 1 87 ? -10.173 5.151 6.971 1.00 94.69 87 LEU A CA 1
ATOM 725 C C . LEU A 1 87 ? -11.434 4.439 7.475 1.00 94.69 87 LEU A C 1
ATOM 727 O O . LEU A 1 87 ? -11.789 4.504 8.651 1.00 94.69 87 LEU A O 1
ATOM 731 N N . ALA A 1 88 ? -12.049 3.637 6.604 1.00 93.50 88 ALA A N 1
ATOM 732 C CA . ALA A 1 88 ? -13.103 2.695 6.976 1.00 93.50 88 ALA A CA 1
ATOM 733 C C . ALA A 1 88 ? -12.505 1.441 7.653 1.00 93.50 88 ALA A C 1
ATOM 735 O O . ALA A 1 88 ? -12.427 0.360 7.063 1.00 93.50 88 ALA A O 1
ATOM 736 N N . LEU A 1 89 ? -12.019 1.595 8.888 1.00 94.25 89 LEU A N 1
ATOM 737 C CA . LEU A 1 89 ? -11.414 0.508 9.660 1.00 94.25 89 LEU A CA 1
ATOM 738 C C . LEU A 1 89 ? -12.483 -0.415 10.259 1.00 94.25 89 LEU A C 1
ATOM 740 O O . LEU A 1 89 ? -13.345 0.025 11.019 1.00 94.25 89 LEU A O 1
ATOM 744 N N . ASN A 1 90 ? -12.382 -1.718 9.985 1.00 95.38 90 ASN A N 1
ATOM 745 C CA . ASN A 1 90 ? -13.225 -2.720 10.631 1.00 95.38 90 ASN A CA 1
ATOM 746 C C . ASN A 1 90 ? -12.729 -2.963 12.067 1.00 95.38 90 ASN A C 1
ATOM 748 O O . ASN A 1 90 ? -11.751 -3.682 12.285 1.00 95.38 90 ASN A O 1
ATOM 752 N N . THR A 1 91 ? -13.379 -2.327 13.042 1.00 94.38 91 THR A N 1
ATOM 753 C CA . THR A 1 91 ? -13.025 -2.411 14.465 1.00 94.38 91 THR A CA 1
ATOM 754 C C . THR A 1 91 ? -14.142 -3.061 15.273 1.00 94.38 91 THR A C 1
ATOM 756 O O . THR A 1 91 ? -15.326 -2.892 14.999 1.00 94.38 91 THR A O 1
ATOM 759 N N . CYS A 1 92 ? -13.757 -3.823 16.293 1.00 94.38 92 CYS A N 1
ATOM 760 C CA . CYS A 1 92 ? -14.695 -4.484 17.189 1.00 94.38 92 CYS A CA 1
ATOM 761 C C . CYS A 1 92 ? -15.447 -3.459 18.048 1.00 94.38 92 CYS A C 1
ATOM 763 O O . CYS A 1 92 ? -14.818 -2.728 18.813 1.00 94.38 92 CYS A O 1
ATOM 765 N N . SER A 1 93 ? -16.779 -3.473 18.010 1.00 92.88 93 SER A N 1
ATOM 766 C CA . SER A 1 93 ? -17.623 -2.592 18.833 1.00 92.88 93 SER A CA 1
ATOM 767 C C . SER A 1 93 ? -17.491 -2.850 20.340 1.00 92.88 93 SER A C 1
ATOM 769 O O . SER A 1 93 ? -17.673 -1.933 21.134 1.00 92.88 93 SER A O 1
ATOM 771 N N . ASN A 1 94 ? -17.131 -4.073 20.746 1.00 94.75 94 ASN A N 1
ATOM 772 C CA . ASN A 1 94 ? -16.981 -4.442 22.156 1.00 94.75 94 ASN A CA 1
ATOM 773 C C . ASN A 1 94 ? -15.626 -4.013 22.761 1.00 94.75 94 ASN A C 1
ATOM 775 O O . ASN A 1 94 ? -15.556 -3.624 23.921 1.00 94.75 94 ASN A O 1
ATOM 779 N N . CYS A 1 95 ? -14.521 -4.099 22.007 1.00 93.56 95 CYS A N 1
ATOM 780 C CA . CYS A 1 95 ? -13.175 -3.866 22.562 1.00 93.56 95 CYS A CA 1
ATOM 781 C C . CYS A 1 95 ? -12.316 -2.836 21.812 1.00 93.56 95 CYS A C 1
ATOM 783 O O . CYS A 1 95 ? -11.204 -2.539 22.258 1.00 93.56 95 CYS A O 1
ATOM 785 N N . GLY A 1 96 ? -12.789 -2.321 20.675 1.00 91.69 96 GLY A N 1
ATOM 786 C CA . GLY A 1 96 ? -12.079 -1.371 19.813 1.00 91.69 96 GLY A CA 1
ATOM 787 C C . GLY A 1 96 ? -10.905 -1.958 19.021 1.00 91.69 96 GLY A C 1
ATOM 788 O O . GLY A 1 96 ? -10.183 -1.215 18.363 1.00 91.69 96 GLY A O 1
ATOM 789 N N . GLY A 1 97 ? -10.665 -3.271 19.094 1.00 92.81 97 GLY A N 1
ATOM 790 C CA . GLY A 1 97 ? -9.570 -3.924 18.373 1.00 92.81 97 GLY A CA 1
ATOM 791 C C . GLY A 1 97 ? -9.833 -4.027 16.869 1.00 92.81 97 GL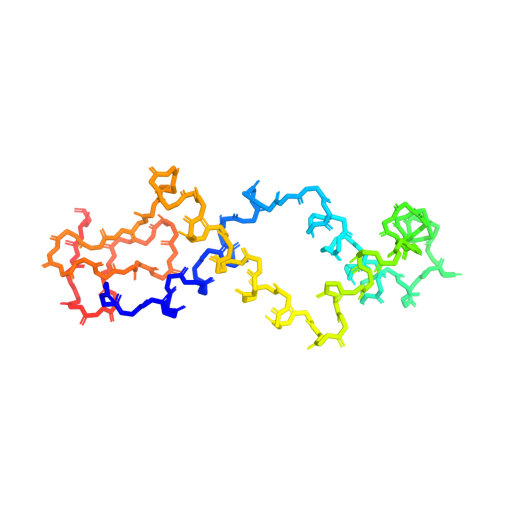Y A C 1
ATOM 792 O O . GLY A 1 97 ? -10.955 -4.330 16.462 1.00 92.81 97 GLY A O 1
ATOM 793 N N . ILE A 1 98 ? -8.797 -3.817 16.052 1.00 95.12 98 ILE A N 1
ATOM 794 C CA . ILE A 1 98 ? -8.863 -3.963 14.591 1.00 95.12 98 ILE A CA 1
ATOM 795 C C . ILE A 1 98 ? -9.071 -5.433 14.190 1.00 95.12 98 ILE A C 1
ATOM 797 O O . ILE A 1 98 ? -8.436 -6.346 14.728 1.00 95.12 98 ILE A O 1
ATOM 801 N N . ALA A 1 99 ? -9.985 -5.686 13.259 1.00 94.62 99 ALA A N 1
ATOM 802 C CA . ALA A 1 99 ? -10.226 -7.022 12.736 1.00 94.62 99 ALA A CA 1
ATOM 803 C C . ALA A 1 99 ? -9.059 -7.500 11.846 1.00 94.62 99 ALA A C 1
ATOM 805 O O . ALA A 1 99 ? -8.245 -6.709 11.375 1.00 94.62 99 ALA A O 1
ATOM 806 N N . ARG A 1 100 ? -8.956 -8.816 11.599 1.00 92.81 100 ARG A N 1
ATOM 807 C CA . ARG A 1 100 ? -7.890 -9.384 10.740 1.00 92.81 100 ARG A CA 1
ATOM 808 C C . ARG A 1 100 ? -7.979 -8.915 9.284 1.00 92.81 100 ARG A C 1
ATOM 810 O O . ARG A 1 100 ? -6.954 -8.816 8.616 1.00 92.81 100 ARG A O 1
ATOM 817 N N . THR A 1 101 ? -9.192 -8.686 8.793 1.00 95.19 101 THR A N 1
ATOM 818 C CA . THR A 1 101 ? -9.478 -8.280 7.414 1.00 95.19 101 THR A CA 1
ATOM 819 C C . THR A 1 101 ? -10.647 -7.286 7.402 1.00 95.19 101 THR A C 1
ATOM 821 O O . THR A 1 101 ? -11.426 -7.261 8.362 1.00 95.19 101 THR A O 1
ATOM 824 N N . PRO A 1 102 ? -10.838 -6.511 6.318 1.00 95.50 102 PRO A N 1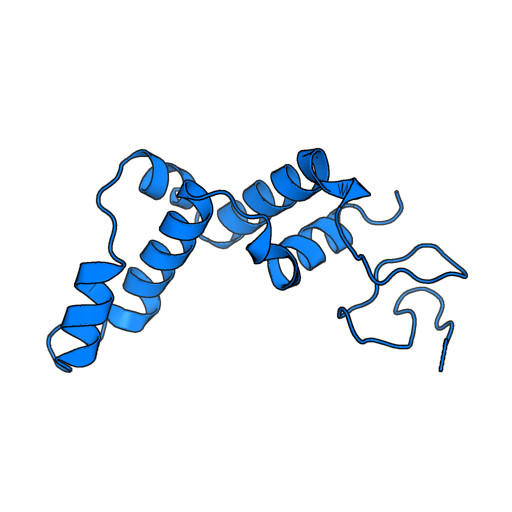
ATOM 825 C CA . PRO A 1 102 ? -11.970 -5.589 6.196 1.00 95.50 102 PRO A CA 1
ATOM 826 C C . PRO A 1 102 ? -13.345 -6.242 6.299 1.00 95.50 102 PRO A C 1
ATOM 828 O O . PRO A 1 102 ? -14.292 -5.597 6.728 1.00 95.50 102 PRO A O 1
ATOM 831 N N . THR A 1 103 ? -13.459 -7.525 5.964 1.00 95.38 103 THR A N 1
ATOM 832 C CA . THR A 1 103 ? -14.734 -8.254 5.914 1.00 95.38 103 THR A CA 1
ATOM 833 C C . THR A 1 103 ? -14.928 -9.243 7.065 1.00 95.38 103 THR A C 1
ATOM 835 O O . THR A 1 103 ? -15.948 -9.928 7.111 1.00 95.38 103 THR A O 1
ATOM 838 N N . ALA A 1 104 ? -13.973 -9.342 7.994 1.00 95.50 104 ALA A N 1
ATOM 839 C CA . ALA A 1 104 ? -14.078 -10.240 9.138 1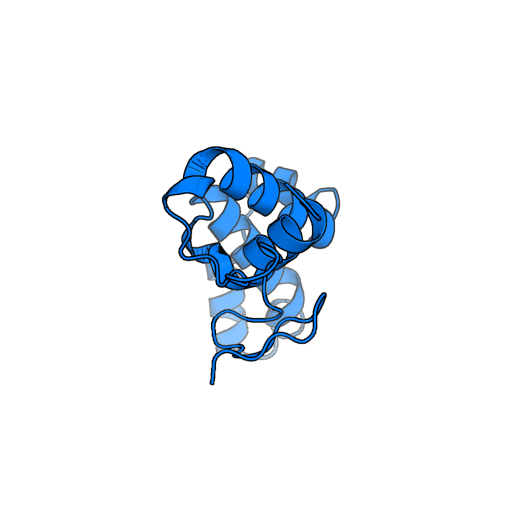.00 95.50 104 ALA A CA 1
ATOM 840 C C . ALA A 1 104 ? -15.267 -9.866 10.042 1.00 95.50 104 ALA A C 1
ATOM 842 O O . ALA A 1 104 ? -15.534 -8.686 10.275 1.00 95.50 104 ALA A O 1
ATOM 843 N N . LYS A 1 105 ? -15.955 -10.890 10.566 1.00 95.62 105 LYS A N 1
ATOM 844 C CA . LYS A 1 105 ? -17.127 -10.746 11.448 1.00 95.62 105 LYS A CA 1
ATOM 845 C C . LYS A 1 105 ? -16.885 -11.121 12.913 1.00 95.62 105 LYS A C 1
ATOM 847 O O . LYS A 1 105 ? -17.790 -11.043 13.730 1.00 95.62 105 LYS A O 1
ATOM 852 N N . GLN A 1 106 ? -15.653 -11.495 13.249 1.00 95.62 106 GLN A N 1
ATOM 853 C CA . GLN A 1 106 ? -15.273 -11.928 14.589 1.00 95.62 106 GLN A CA 1
ATOM 854 C C . GLN A 1 106 ? -14.000 -11.216 15.055 1.00 95.62 106 GLN A C 1
ATOM 856 O O . GLN A 1 106 ? -13.023 -11.067 14.312 1.00 95.62 106 GLN A O 1
ATOM 861 N N . CYS A 1 107 ? -13.989 -10.791 16.318 1.00 95.12 107 CYS A N 1
ATOM 862 C CA . CYS A 1 107 ? -12.852 -10.134 16.940 1.00 95.12 107 CYS A CA 1
ATOM 863 C C . CYS A 1 107 ? -11.747 -11.129 17.318 1.00 95.12 107 CYS A C 1
ATOM 865 O O . CYS A 1 107 ? -11.932 -11.978 18.186 1.00 95.12 107 CYS A O 1
ATOM 867 N N . ARG A 1 108 ? -10.532 -10.923 16.793 1.00 92.38 108 ARG A N 1
ATOM 868 C CA . ARG A 1 108 ? -9.334 -11.710 17.155 1.00 92.38 108 ARG A CA 1
ATOM 869 C C . ARG A 1 108 ? -8.826 -11.511 18.593 1.00 92.38 108 ARG A C 1
ATOM 871 O O . ARG A 1 108 ? -7.905 -12.215 18.990 1.00 92.38 108 ARG A O 1
ATOM 878 N N . TYR A 1 109 ? -9.343 -10.521 19.329 1.00 93.75 109 TYR A N 1
ATOM 879 C CA . TYR A 1 109 ? -8.864 -10.178 20.678 1.00 93.75 109 TYR A CA 1
ATOM 880 C C . TYR A 1 109 ? -9.827 -10.603 21.783 1.00 93.75 109 TYR A C 1
ATOM 882 O O . TYR A 1 109 ? -9.383 -11.136 22.790 1.00 93.75 109 TYR A O 1
ATOM 890 N N . CYS A 1 110 ? -11.129 -10.343 21.620 1.00 94.94 110 CYS A N 1
ATOM 891 C CA . CYS A 1 110 ? -12.136 -10.675 22.633 1.00 94.94 110 CYS A CA 1
ATOM 892 C C . CYS A 1 110 ? -13.132 -11.751 22.189 1.00 94.94 110 CYS A C 1
ATOM 894 O O . CYS A 1 110 ? -14.040 -12.066 22.948 1.00 94.94 110 CYS A O 1
ATOM 896 N N . GLY A 1 111 ? -13.009 -12.277 20.965 1.00 94.38 111 GLY A N 1
ATOM 897 C CA . GLY A 1 111 ? -13.914 -13.299 20.432 1.00 94.38 111 GLY A CA 1
ATOM 898 C C . GLY A 1 111 ? -15.328 -12.808 20.116 1.00 94.38 111 GLY A C 1
ATOM 899 O O . GLY A 1 111 ? -16.126 -13.604 19.639 1.00 94.38 111 GLY A O 1
ATOM 900 N N . TYR A 1 112 ? -15.643 -11.525 20.356 1.00 96.19 112 TYR A N 1
ATOM 901 C CA . TYR A 1 112 ? -16.952 -10.961 20.029 1.00 96.19 112 TYR A CA 1
ATOM 902 C C . TYR A 1 112 ? -17.267 -11.168 18.549 1.00 96.19 112 TYR A C 1
ATOM 904 O O . TYR A 1 112 ? -16.435 -10.881 17.685 1.00 96.19 112 TYR A O 1
ATOM 912 N N . ASP A 1 113 ? -18.464 -11.669 18.301 1.00 95.38 113 ASP A N 1
ATOM 913 C CA . ASP A 1 113 ? -18.979 -12.031 16.997 1.00 95.38 113 ASP A CA 1
ATOM 914 C C . ASP A 1 113 ? -20.142 -11.091 16.663 1.00 95.38 113 ASP A C 1
ATOM 916 O O . ASP A 1 113 ? -21.065 -10.941 17.465 1.00 95.38 113 ASP A O 1
ATOM 920 N N . TRP A 1 114 ? -20.053 -10.412 15.520 1.00 93.62 114 TRP A N 1
ATOM 921 C CA . TRP A 1 114 ? -21.064 -9.466 15.041 1.00 93.62 114 TRP A CA 1
ATOM 922 C C . TRP A 1 114 ? -21.767 -9.960 13.769 1.00 93.62 114 TRP A C 1
ATOM 924 O O . TRP A 1 114 ? -22.140 -9.153 12.912 1.00 93.62 114 TRP A O 1
ATOM 934 N N . HIS A 1 115 ? -21.894 -11.288 13.636 1.00 84.19 115 HIS A N 1
ATOM 935 C CA . HIS A 1 115 ? -22.698 -11.959 12.614 1.00 84.19 115 HIS A CA 1
ATOM 936 C C . HIS A 1 115 ? -24.129 -11.432 12.482 1.00 84.19 115 HIS A C 1
ATOM 938 O O . HIS A 1 115 ? -24.780 -11.147 13.512 1.00 84.19 115 HIS A O 1
#

Secondary structure (DSSP, 8-state):
-TTHHHHHHHHHHH-GGG--HHHHHHHHHHHI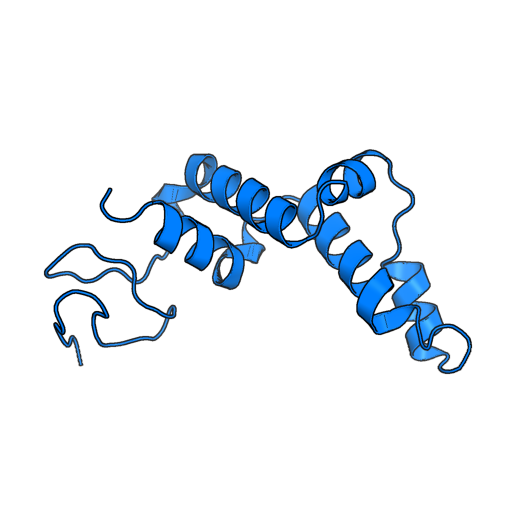IIIIGGGTTT-HHHHHHHHHH----HHHHHHHTT-HHHHHHHHHHHHHHHHGGG----B-TTT-PBPSSTT--B-TTT--B--

Foldseek 3Di:
DPCPPLQLVQCLPPVCVLFDPLLVLLVLQVCLVPPQVVCLPPDVVSVVSNVVNNDPDPSSCVLQVVHDVSSSSVRSVVCCVPPVVVDPFDADPVPRHGDPHSPDQADPPPRDGND

pLDDT: mean 95.12, std 5.75, range [54.81, 98.44]

Sequence (115 aa):
MKNKEDIIEYISIYCTAFYNEVEKKAMRHHVAQVKFLPYKDRVEKMTIAYERDNSSDPEVLKLLKNGIQEFHKNAAARVFNEHFNELALNTCSNCGGIARTPTAKQCRYCGYDWH